Protein AF-A0A7S1DB50-F1 (afdb_monomer)

Structure (mmCIF, N/CA/C/O backbone):
data_AF-A0A7S1DB50-F1
#
_entry.id   AF-A0A7S1DB50-F1
#
loop_
_atom_site.group_PDB
_atom_site.id
_atom_site.type_symbol
_atom_site.label_atom_id
_atom_site.label_alt_id
_atom_site.label_comp_id
_atom_site.label_asym_id
_atom_site.label_entity_id
_atom_site.label_seq_id
_atom_site.pdbx_PDB_ins_code
_atom_site.Cartn_x
_atom_site.Cartn_y
_atom_site.Cartn_z
_atom_site.occupancy
_atom_site.B_iso_or_equiv
_atom_site.auth_seq_id
_atom_site.auth_comp_id
_atom_site.auth_asym_id
_atom_site.auth_atom_id
_atom_site.pdbx_PDB_model_num
ATOM 1 N N . ILE A 1 1 ? 4.019 -4.786 -20.240 1.00 44.91 1 ILE A N 1
ATOM 2 C CA . ILE A 1 1 ? 3.817 -4.686 -18.779 1.00 44.91 1 ILE A CA 1
ATOM 3 C C . ILE A 1 1 ? 4.693 -3.564 -18.181 1.00 44.91 1 ILE A C 1
ATOM 5 O O . ILE A 1 1 ? 4.891 -3.525 -16.980 1.00 44.91 1 ILE A O 1
ATOM 9 N N . ASP A 1 2 ? 5.169 -2.598 -18.991 1.00 49.56 2 ASP A N 1
ATOM 10 C CA . ASP A 1 2 ? 6.605 -2.241 -18.949 1.00 49.56 2 ASP A CA 1
ATOM 11 C C . ASP A 1 2 ? 6.912 -0.740 -18.843 1.00 49.56 2 ASP A C 1
ATOM 13 O O . ASP A 1 2 ? 8.050 -0.332 -19.065 1.00 49.56 2 ASP A O 1
ATOM 17 N N . ARG A 1 3 ? 5.916 0.110 -18.581 1.00 56.06 3 ARG A N 1
ATOM 18 C CA . ARG A 1 3 ? 6.142 1.556 -18.508 1.00 56.06 3 ARG A CA 1
ATOM 19 C C . ARG A 1 3 ? 5.308 2.157 -17.397 1.00 56.06 3 ARG A C 1
ATOM 21 O O . ARG A 1 3 ? 4.130 2.435 -17.611 1.00 56.06 3 ARG A O 1
ATOM 28 N N . TRP A 1 4 ? 5.946 2.321 -16.243 1.00 64.06 4 TRP A N 1
ATOM 29 C CA . TRP A 1 4 ? 5.389 3.143 -15.186 1.00 64.06 4 TRP A CA 1
ATOM 30 C C . TRP A 1 4 ? 5.617 4.609 -15.554 1.00 64.06 4 TRP A C 1
ATOM 32 O O . TRP A 1 4 ? 6.754 5.020 -15.796 1.00 64.06 4 TRP A O 1
ATOM 42 N N . ASP A 1 5 ? 4.543 5.376 -15.687 1.00 66.88 5 ASP A N 1
ATOM 43 C CA . ASP A 1 5 ? 4.612 6.824 -15.822 1.00 66.88 5 ASP A CA 1
ATOM 44 C C . ASP A 1 5 ? 4.726 7.434 -14.426 1.00 66.88 5 ASP A C 1
ATOM 46 O O . ASP A 1 5 ? 3.779 7.404 -13.643 1.00 66.88 5 ASP A O 1
ATOM 50 N N . ASN A 1 6 ? 5.884 8.006 -14.107 1.00 66.94 6 ASN A N 1
ATOM 51 C CA . ASN A 1 6 ? 6.144 8.600 -12.798 1.00 66.94 6 ASN A CA 1
ATOM 52 C C . ASN A 1 6 ? 5.279 9.839 -12.492 1.00 66.94 6 ASN A C 1
ATOM 54 O O . ASN A 1 6 ? 5.356 10.358 -11.381 1.00 66.94 6 ASN A O 1
ATOM 58 N N . SER A 1 7 ? 4.460 10.310 -13.438 1.00 68.06 7 SER A N 1
ATOM 59 C CA . SER A 1 7 ? 3.496 11.393 -13.231 1.00 68.06 7 SER A CA 1
ATOM 60 C C . SER A 1 7 ? 2.067 10.919 -12.938 1.00 68.06 7 SER A C 1
ATOM 62 O O . SER A 1 7 ? 1.285 11.683 -12.367 1.00 68.06 7 SER A O 1
ATOM 64 N N . GLU A 1 8 ? 1.734 9.663 -13.247 1.00 74.06 8 GLU A N 1
ATOM 65 C CA . GLU A 1 8 ? 0.367 9.132 -13.133 1.00 74.06 8 GLU A CA 1
ATOM 66 C C . GLU A 1 8 ? 0.306 7.838 -12.310 1.00 74.06 8 GLU A C 1
ATOM 68 O O . GLU A 1 8 ? -0.630 7.633 -11.533 1.00 74.06 8 GLU A O 1
ATOM 73 N N . ASP A 1 9 ? 1.322 6.984 -12.402 1.00 80.06 9 ASP A N 1
ATOM 74 C CA . ASP A 1 9 ? 1.267 5.645 -11.842 1.00 80.06 9 ASP A CA 1
ATOM 75 C C . ASP A 1 9 ? 1.633 5.635 -10.360 1.00 80.06 9 ASP A C 1
ATOM 77 O O . ASP A 1 9 ? 2.728 6.005 -9.921 1.00 80.06 9 ASP A O 1
ATOM 81 N N . CYS A 1 10 ? 0.679 5.184 -9.556 1.00 85.19 10 CYS A N 1
ATOM 82 C CA . CYS A 1 10 ? 0.802 5.205 -8.112 1.00 85.19 10 CYS A CA 1
ATOM 83 C C . CYS A 1 10 ? -0.006 4.089 -7.461 1.00 85.19 10 CYS A C 1
ATOM 85 O O . CYS A 1 10 ? -0.892 3.460 -8.046 1.00 85.19 10 CYS A O 1
ATOM 87 N N . ILE A 1 11 ? 0.317 3.841 -6.198 1.00 88.06 11 ILE A N 1
ATOM 88 C CA . ILE A 1 11 ? -0.418 2.904 -5.366 1.00 88.06 11 ILE A CA 1
ATOM 89 C C . ILE A 1 11 ? -1.167 3.679 -4.294 1.00 88.06 11 ILE A C 1
ATOM 91 O O . ILE A 1 11 ? -0.635 4.586 -3.645 1.00 88.06 11 ILE A O 1
ATOM 95 N N . TYR A 1 12 ? -2.408 3.254 -4.091 1.00 92.12 12 TYR A N 1
ATOM 96 C CA . TYR A 1 12 ? -3.245 3.688 -2.999 1.00 92.12 12 TYR A CA 1
ATOM 97 C C . TYR A 1 12 ? -3.521 2.530 -2.048 1.00 92.12 12 TYR A C 1
ATOM 99 O O . TYR A 1 12 ? -3.832 1.408 -2.459 1.00 92.12 12 TYR A O 1
ATOM 107 N N . ILE A 1 13 ? -3.464 2.831 -0.755 1.00 93.69 13 ILE A N 1
ATOM 108 C CA . ILE A 1 13 ? -3.987 1.963 0.293 1.00 93.69 13 ILE A CA 1
ATOM 109 C C . ILE A 1 13 ? -5.189 2.657 0.905 1.00 93.69 13 ILE A C 1
ATOM 111 O O . ILE A 1 13 ? -5.116 3.804 1.347 1.00 93.69 13 ILE A O 1
ATOM 115 N N . TRP A 1 14 ? -6.299 1.939 0.931 1.00 95.38 14 TRP A N 1
ATOM 116 C CA . TRP A 1 14 ? -7.493 2.335 1.646 1.00 95.38 14 TRP A CA 1
ATOM 117 C C . TRP A 1 14 ? -7.524 1.615 2.982 1.00 95.38 14 TRP A C 1
ATOM 119 O O . TRP A 1 14 ? -7.463 0.386 3.022 1.00 95.38 14 TRP A O 1
ATOM 129 N N . ILE A 1 15 ? -7.635 2.388 4.055 1.00 94.56 15 ILE A N 1
ATOM 130 C CA . ILE A 1 15 ? -7.862 1.892 5.407 1.00 94.56 15 ILE A CA 1
ATOM 131 C C . ILE A 1 15 ? -9.216 2.425 5.854 1.00 94.56 15 ILE A C 1
ATOM 133 O O . ILE A 1 15 ? -9.370 3.625 6.095 1.00 94.56 15 ILE A O 1
ATOM 137 N N . ASN A 1 16 ? -10.210 1.542 5.927 1.00 93.25 16 ASN A N 1
ATOM 138 C CA . ASN A 1 16 ? -11.615 1.926 6.025 1.00 93.25 16 ASN A CA 1
ATOM 139 C C . ASN A 1 16 ? -11.947 2.958 4.927 1.00 93.25 16 ASN A C 1
ATOM 141 O O . ASN A 1 16 ? -11.769 2.670 3.744 1.00 93.25 16 ASN A O 1
ATOM 145 N N . ASN A 1 17 ? -12.358 4.170 5.300 1.00 91.12 17 ASN A N 1
ATOM 146 C CA . ASN A 1 17 ? -12.702 5.234 4.350 1.00 91.12 17 ASN A CA 1
ATOM 147 C C . ASN A 1 17 ? -11.540 6.204 4.060 1.00 91.12 17 ASN A C 1
ATOM 149 O O . ASN A 1 17 ? -11.734 7.203 3.370 1.00 91.12 17 ASN A O 1
ATOM 153 N N . VAL A 1 18 ? -10.338 5.935 4.581 1.00 94.75 18 VAL A N 1
ATOM 154 C CA . VAL A 1 18 ? -9.162 6.794 4.395 1.00 94.75 18 VAL A CA 1
ATOM 155 C C . VAL A 1 18 ? -8.334 6.286 3.220 1.00 94.75 18 VAL A C 1
ATOM 157 O O . VAL A 1 18 ? -7.774 5.193 3.285 1.00 94.75 18 VAL A O 1
ATOM 160 N N . ARG A 1 19 ? -8.222 7.094 2.161 1.00 95.00 19 ARG A N 1
ATOM 161 C CA . ARG A 1 19 ? -7.374 6.820 0.992 1.00 95.00 19 ARG A CA 1
ATOM 162 C C . ARG A 1 19 ? -5.993 7.443 1.178 1.00 95.00 19 ARG A C 1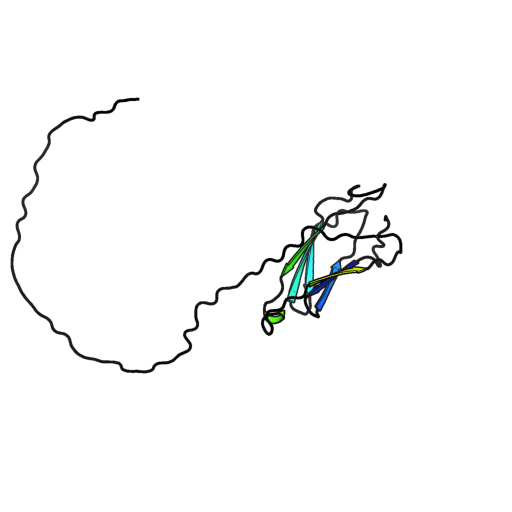
ATOM 164 O O . ARG A 1 19 ? -5.885 8.644 1.411 1.00 95.00 19 ARG A O 1
ATOM 171 N N . ILE A 1 20 ? -4.943 6.644 1.028 1.00 94.88 20 ILE A N 1
ATOM 172 C CA . ILE A 1 20 ? -3.552 7.070 1.204 1.00 94.88 20 ILE A CA 1
ATOM 173 C C . ILE A 1 20 ? -2.785 6.778 -0.079 1.00 94.88 20 ILE A C 1
ATOM 175 O O . ILE A 1 20 ? -2.729 5.625 -0.495 1.00 94.88 20 ILE A O 1
ATOM 179 N N . GLN A 1 21 ? -2.183 7.800 -0.688 1.00 92.12 21 GLN A N 1
ATOM 180 C CA . GLN A 1 21 ? -1.182 7.614 -1.740 1.00 92.12 21 GLN A CA 1
ATOM 181 C C . GLN A 1 21 ? 0.171 7.339 -1.084 1.00 92.12 21 GLN A C 1
ATOM 183 O O . GLN A 1 21 ? 0.608 8.132 -0.252 1.00 92.12 21 GLN A O 1
ATOM 188 N N . ILE A 1 22 ? 0.829 6.241 -1.449 1.00 89.94 22 ILE A N 1
ATOM 189 C CA . ILE A 1 22 ? 2.093 5.809 -0.818 1.00 89.94 22 ILE A CA 1
ATOM 190 C C . ILE A 1 22 ? 3.323 6.051 -1.708 1.00 89.94 22 ILE A C 1
ATOM 192 O O . ILE A 1 22 ? 4.327 5.349 -1.610 1.00 89.94 22 ILE A O 1
ATOM 196 N N . GLY A 1 23 ? 3.224 7.047 -2.591 1.00 82.94 23 GLY A N 1
ATOM 197 C CA . GLY A 1 23 ? 4.252 7.409 -3.566 1.00 82.94 23 GLY A CA 1
ATOM 198 C C . GLY A 1 23 ? 3.893 7.050 -5.010 1.00 82.94 23 GLY A C 1
ATOM 199 O O . GLY A 1 23 ? 2.879 6.403 -5.285 1.00 82.94 23 GLY A O 1
ATOM 200 N N . MET A 1 24 ? 4.729 7.538 -5.922 1.00 81.88 24 MET A N 1
ATOM 201 C CA . MET A 1 24 ? 4.777 7.157 -7.340 1.00 81.88 24 MET A CA 1
ATOM 202 C C . MET A 1 24 ? 5.827 6.054 -7.523 1.00 81.88 24 MET A C 1
ATOM 204 O O . MET A 1 24 ? 6.561 5.778 -6.576 1.00 81.88 24 MET A O 1
ATOM 208 N N . PHE A 1 25 ? 5.876 5.402 -8.682 1.00 76.88 25 PHE A N 1
ATOM 209 C CA . PHE A 1 25 ? 6.909 4.405 -8.997 1.00 76.88 25 PHE A CA 1
ATOM 210 C C . PHE A 1 25 ? 7.830 4.925 -10.097 1.00 76.88 25 PHE A C 1
ATOM 212 O O . PHE A 1 25 ? 7.354 5.449 -11.104 1.00 76.88 25 PHE A O 1
ATOM 219 N N . ASP A 1 26 ? 9.137 4.742 -9.920 1.00 73.62 26 ASP A N 1
ATOM 220 C CA . ASP A 1 26 ? 10.144 5.009 -10.948 1.00 73.62 26 ASP A CA 1
ATOM 221 C C . ASP A 1 26 ? 10.891 3.719 -11.307 1.00 73.62 26 ASP A C 1
ATOM 223 O O . ASP A 1 26 ? 11.522 3.084 -10.468 1.00 73.62 26 ASP A O 1
ATOM 227 N N . THR A 1 27 ? 10.840 3.331 -12.580 1.00 70.06 27 THR A N 1
ATOM 228 C CA . THR A 1 27 ? 11.481 2.105 -13.083 1.00 70.06 27 THR A CA 1
ATOM 229 C C . THR A 1 27 ? 12.993 2.213 -13.240 1.00 70.06 27 THR A C 1
ATOM 231 O O . THR A 1 27 ? 13.635 1.222 -13.584 1.00 70.06 27 THR A O 1
ATOM 234 N N . ASN A 1 28 ? 13.573 3.403 -13.078 1.00 73.25 28 ASN A N 1
ATOM 235 C CA . ASN A 1 28 ? 14.972 3.664 -13.423 1.00 73.25 28 ASN A CA 1
ATOM 236 C C . ASN A 1 28 ? 15.881 3.809 -12.204 1.00 73.25 28 ASN A C 1
ATOM 238 O O . ASN A 1 28 ? 17.101 3.883 -12.364 1.00 73.25 28 ASN A O 1
ATOM 242 N N . VAL A 1 29 ? 15.313 3.865 -10.999 1.00 77.12 29 VAL A N 1
ATOM 243 C CA . VAL A 1 29 ? 16.066 4.096 -9.767 1.00 77.12 29 VAL A CA 1
ATOM 244 C C . VAL A 1 29 ? 15.605 3.177 -8.649 1.00 77.12 29 VAL A C 1
ATOM 246 O O . VAL A 1 29 ? 14.463 2.733 -8.593 1.00 77.12 29 VAL A O 1
ATOM 249 N N . ASP A 1 30 ? 16.521 2.895 -7.729 1.00 82.00 30 ASP A N 1
ATOM 250 C CA . ASP A 1 30 ? 16.136 2.366 -6.431 1.00 82.00 30 ASP A CA 1
ATOM 251 C C . ASP A 1 30 ? 15.542 3.506 -5.597 1.00 82.00 30 ASP A C 1
ATOM 253 O O . ASP A 1 30 ? 16.250 4.437 -5.212 1.00 82.00 30 ASP A O 1
ATOM 257 N N . GLU A 1 31 ? 14.233 3.452 -5.354 1.00 82.19 31 GLU A N 1
ATOM 258 C CA . GLU A 1 31 ? 13.508 4.483 -4.605 1.00 82.19 31 GLU A CA 1
ATOM 259 C C . GLU A 1 31 ? 13.872 4.503 -3.111 1.00 82.19 31 GLU A C 1
ATOM 261 O O . GLU A 1 31 ? 13.536 5.456 -2.406 1.00 82.19 31 GLU A O 1
ATOM 266 N N . GLY A 1 32 ? 14.542 3.457 -2.611 1.00 88.25 32 GLY A N 1
ATOM 267 C CA . GLY A 1 32 ? 14.876 3.315 -1.199 1.00 88.25 32 GLY A CA 1
ATOM 268 C C . GLY A 1 32 ? 13.633 3.263 -0.306 1.00 88.25 32 GLY A C 1
ATOM 269 O O . GLY A 1 32 ? 12.651 2.583 -0.621 1.00 88.25 32 GLY A O 1
ATOM 270 N N . THR A 1 33 ? 13.685 3.968 0.827 1.00 92.88 33 THR A N 1
ATOM 271 C CA . THR A 1 33 ? 12.578 4.046 1.788 1.00 92.88 33 THR A CA 1
ATOM 272 C C . THR A 1 33 ? 11.881 5.396 1.700 1.00 92.88 33 THR A C 1
ATOM 274 O O . THR A 1 33 ? 12.500 6.437 1.911 1.00 92.88 33 THR A O 1
ATOM 277 N N . LEU A 1 34 ? 10.572 5.364 1.461 1.00 91.56 34 LEU A N 1
ATOM 278 C CA . LEU A 1 34 ? 9.675 6.504 1.602 1.00 91.56 34 LEU A CA 1
ATOM 279 C C . LEU A 1 34 ? 8.742 6.293 2.788 1.00 91.56 34 LEU A C 1
ATOM 281 O O . LEU A 1 34 ? 8.300 5.177 3.053 1.00 91.56 34 LEU A O 1
ATOM 285 N N . GLU A 1 35 ? 8.379 7.375 3.459 1.00 95.38 35 GLU A N 1
ATOM 286 C CA . GLU A 1 35 ? 7.449 7.341 4.580 1.00 95.38 35 GLU A CA 1
ATOM 287 C C . GLU A 1 35 ? 6.506 8.540 4.559 1.00 95.38 35 GLU A C 1
ATOM 289 O O . GLU A 1 35 ? 6.777 9.576 3.949 1.00 95.38 35 GLU A O 1
ATOM 294 N N . GLY A 1 36 ? 5.376 8.398 5.244 1.00 94.69 36 GLY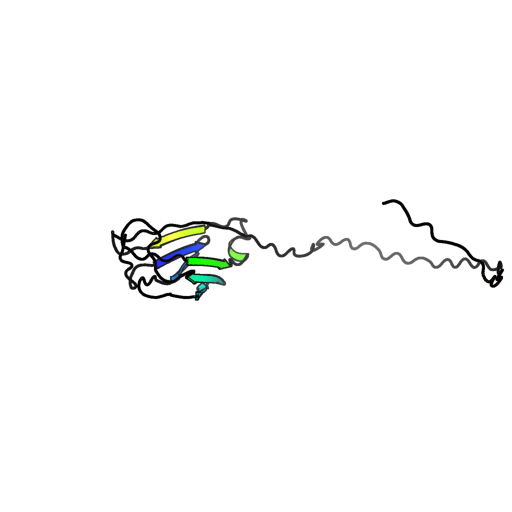 A N 1
ATOM 295 C CA . GLY A 1 36 ? 4.413 9.476 5.373 1.00 94.69 36 GLY A CA 1
ATOM 296 C C . GLY A 1 36 ? 3.366 9.216 6.442 1.00 94.69 36 GLY A C 1
ATOM 297 O O . GLY A 1 36 ? 3.266 8.138 7.030 1.00 94.69 36 GLY A O 1
ATOM 298 N N . THR A 1 37 ? 2.572 10.248 6.713 1.00 96.19 37 THR A N 1
ATOM 299 C CA . THR A 1 37 ? 1.461 10.194 7.665 1.00 96.19 37 THR A CA 1
ATOM 300 C C . THR A 1 37 ? 0.233 10.845 7.041 1.00 96.19 37 THR A C 1
ATOM 302 O O . THR A 1 37 ? 0.321 11.956 6.523 1.00 96.19 37 THR A O 1
ATOM 305 N N . SER A 1 38 ? -0.910 10.157 7.059 1.00 95.75 38 SER A N 1
ATOM 306 C CA . SER A 1 38 ? -2.178 10.734 6.600 1.00 95.75 38 SER A CA 1
ATOM 307 C C . SER A 1 38 ? -2.706 11.775 7.593 1.00 95.75 38 SER A C 1
ATOM 309 O O . SER A 1 38 ? -2.316 11.785 8.761 1.00 95.75 38 SER A O 1
ATOM 311 N N . MET A 1 39 ? -3.663 12.609 7.172 1.00 92.62 39 MET A N 1
ATOM 312 C CA . MET A 1 39 ? -4.377 13.518 8.090 1.00 92.62 39 MET A CA 1
ATOM 313 C C . MET A 1 39 ? -5.068 12.766 9.238 1.00 92.62 39 MET A C 1
ATOM 315 O O . MET A 1 39 ? -5.253 13.307 10.324 1.00 92.62 39 MET A O 1
ATOM 319 N N . ASP A 1 40 ? -5.379 11.487 9.022 1.00 94.56 40 ASP A N 1
ATOM 320 C CA . ASP A 1 40 ? -5.945 10.598 10.025 1.00 94.56 40 ASP A CA 1
ATOM 321 C C . ASP A 1 40 ? -4.903 9.904 10.920 1.00 94.56 40 ASP A C 1
ATOM 323 O O . ASP A 1 40 ? -5.241 9.041 11.735 1.00 94.56 40 ASP A O 1
ATOM 327 N N . GLY A 1 41 ? -3.632 10.282 10.828 1.00 95.06 41 GLY A N 1
ATOM 328 C CA . GLY A 1 41 ? -2.571 9.722 11.661 1.00 95.06 41 GLY A CA 1
ATOM 329 C C . GLY A 1 41 ? -2.193 8.286 11.298 1.00 95.06 41 GLY A C 1
ATOM 330 O O . GLY A 1 41 ? -1.520 7.622 12.085 1.00 95.06 41 GLY A O 1
ATOM 331 N N . ILE A 1 42 ? -2.608 7.790 10.126 1.00 96.06 42 ILE A N 1
ATOM 332 C CA . ILE A 1 42 ? -2.108 6.518 9.601 1.00 96.06 42 ILE A CA 1
ATOM 333 C C . ILE A 1 42 ? -0.689 6.758 9.111 1.00 96.06 42 ILE A C 1
ATOM 335 O O . ILE A 1 42 ? -0.481 7.536 8.180 1.00 96.06 42 ILE A O 1
ATOM 339 N N . ARG A 1 43 ? 0.273 6.081 9.735 1.00 96.69 43 ARG A N 1
ATOM 340 C CA . ARG A 1 43 ? 1.675 6.122 9.311 1.00 96.69 43 ARG A CA 1
ATOM 341 C C . ARG A 1 43 ? 1.930 5.007 8.316 1.00 96.69 43 ARG A C 1
ATOM 343 O O . ARG A 1 43 ? 1.432 3.896 8.505 1.00 96.69 43 ARG A O 1
ATOM 350 N N . TRP A 1 44 ? 2.708 5.289 7.288 1.00 95.94 44 TRP A N 1
ATOM 351 C CA . TRP A 1 44 ? 3.085 4.304 6.290 1.00 95.94 44 TRP A CA 1
ATOM 352 C C . TRP A 1 44 ? 4.559 4.435 5.928 1.00 95.94 44 TRP A C 1
ATOM 354 O O . TRP A 1 44 ? 5.138 5.515 6.009 1.00 95.94 44 TRP A O 1
ATOM 364 N N . GLU A 1 45 ? 5.132 3.311 5.524 1.00 95.81 45 GLU A N 1
ATOM 365 C CA . GLU A 1 45 ? 6.497 3.177 5.031 1.00 95.81 45 GLU A CA 1
ATOM 366 C C . GLU A 1 45 ? 6.458 2.275 3.793 1.00 95.81 45 GLU A C 1
ATOM 368 O O . GLU A 1 45 ? 5.794 1.232 3.801 1.00 95.81 45 GLU A O 1
ATOM 373 N N . ARG A 1 46 ? 7.152 2.680 2.732 1.00 93.00 46 ARG A N 1
ATOM 374 C CA . ARG A 1 46 ? 7.361 1.924 1.499 1.00 93.00 46 ARG A CA 1
ATOM 375 C C . ARG A 1 46 ? 8.860 1.776 1.285 1.00 93.00 46 ARG A C 1
ATOM 377 O O . ARG A 1 46 ? 9.550 2.764 1.084 1.00 93.00 46 ARG A O 1
ATOM 384 N N . GLU A 1 47 ? 9.333 0.542 1.295 1.00 93.06 47 GLU A N 1
ATOM 385 C CA . GLU A 1 47 ? 10.738 0.171 1.135 1.00 93.06 47 GLU A CA 1
ATOM 386 C C . GLU A 1 47 ? 10.893 -0.598 -0.181 1.00 93.06 47 GLU A C 1
ATOM 388 O O . GLU A 1 47 ? 10.294 -1.664 -0.349 1.00 93.06 47 GLU A O 1
ATOM 393 N N . SER A 1 48 ? 11.677 -0.069 -1.119 1.00 91.00 48 SER A N 1
ATOM 394 C CA . SER A 1 48 ? 12.207 -0.849 -2.238 1.00 91.00 48 SER A CA 1
ATOM 395 C C . SER A 1 48 ? 13.166 -1.913 -1.695 1.00 91.00 48 SER A C 1
ATOM 397 O O . SER A 1 48 ? 14.099 -1.607 -0.958 1.00 91.00 48 SER A O 1
ATOM 399 N N . LEU A 1 49 ? 12.916 -3.186 -2.014 1.00 90.81 49 LEU A N 1
ATOM 400 C CA . LEU A 1 49 ? 13.724 -4.300 -1.502 1.00 90.81 49 LEU A CA 1
ATOM 401 C C . LEU A 1 49 ? 14.962 -4.589 -2.357 1.00 90.81 49 LEU A C 1
ATOM 403 O O . LEU A 1 49 ? 15.856 -5.308 -1.911 1.00 90.81 49 LEU A O 1
ATOM 407 N N . ALA A 1 50 ? 14.972 -4.101 -3.595 1.00 86.06 50 ALA A N 1
ATOM 408 C CA . ALA A 1 50 ? 16.059 -4.262 -4.544 1.00 86.06 50 ALA A CA 1
ATOM 409 C C . ALA A 1 50 ? 15.922 -3.227 -5.674 1.00 86.06 50 ALA A C 1
ATOM 411 O O . ALA A 1 50 ? 14.805 -2.790 -5.967 1.00 86.06 50 ALA A O 1
ATOM 412 N N . PRO A 1 51 ? 17.021 -2.896 -6.370 1.00 85.19 51 PRO A N 1
ATOM 413 C CA . PRO A 1 51 ? 16.950 -2.156 -7.623 1.00 85.19 51 PRO A CA 1
ATOM 414 C C . PRO A 1 51 ? 16.059 -2.860 -8.667 1.00 85.19 51 PRO A C 1
ATOM 416 O O . PRO A 1 51 ? 15.885 -4.083 -8.589 1.00 85.19 51 PRO A O 1
ATOM 419 N N . PRO A 1 52 ? 15.540 -2.126 -9.669 1.0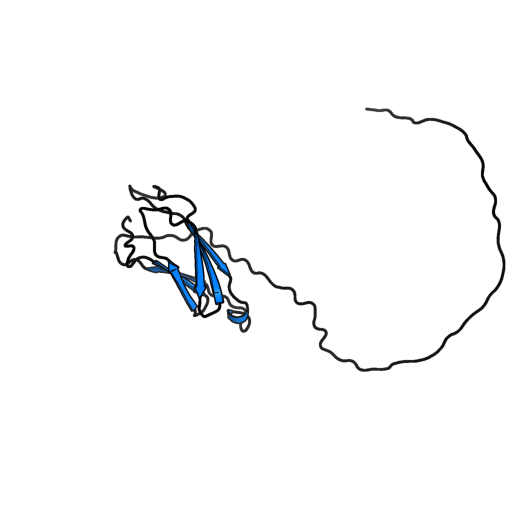0 86.25 52 PRO A N 1
ATOM 420 C CA . PRO A 1 52 ? 14.737 -2.703 -10.745 1.00 86.25 52 PRO A CA 1
ATOM 421 C C . PRO A 1 52 ? 15.446 -3.878 -11.445 1.00 86.25 52 PRO A C 1
ATOM 423 O O . PRO A 1 52 ? 16.608 -3.774 -11.846 1.00 86.25 52 PRO A O 1
ATOM 426 N N . ALA A 1 53 ? 14.751 -5.006 -11.599 1.00 84.69 53 ALA A N 1
ATOM 427 C CA . ALA A 1 53 ? 15.283 -6.245 -12.174 1.00 84.69 53 ALA A CA 1
ATOM 428 C C . ALA A 1 53 ? 14.208 -6.987 -12.984 1.00 84.69 53 ALA A C 1
ATOM 430 O O . ALA A 1 53 ? 13.023 -6.715 -12.852 1.00 84.69 53 ALA A O 1
ATOM 431 N N . GLN A 1 54 ? 14.586 -7.957 -13.817 1.00 84.69 54 GLN A N 1
ATOM 432 C CA . GLN A 1 54 ? 13.601 -8.818 -14.488 1.00 84.69 54 GLN A CA 1
ATOM 433 C C . GLN A 1 54 ? 13.058 -9.851 -13.489 1.00 84.69 54 GLN A C 1
ATOM 435 O O . GLN A 1 54 ? 13.665 -10.902 -13.290 1.00 84.69 54 GLN A O 1
ATOM 440 N N . ILE A 1 55 ? 11.945 -9.531 -12.819 1.00 77.75 55 ILE A N 1
ATOM 441 C CA . ILE A 1 55 ? 11.331 -10.383 -11.779 1.00 77.75 55 ILE A CA 1
ATOM 442 C C . ILE A 1 55 ? 10.095 -11.144 -12.307 1.00 77.75 55 ILE A C 1
ATOM 444 O O . ILE A 1 55 ? 9.554 -12.007 -11.614 1.00 77.75 55 ILE A O 1
ATOM 448 N N . GLY A 1 56 ? 9.654 -10.851 -13.536 1.00 71.62 56 GLY A N 1
ATOM 449 C CA . GLY A 1 56 ? 8.458 -11.417 -14.163 1.00 71.62 56 GLY A CA 1
ATOM 450 C C . GLY A 1 56 ? 8.645 -11.854 -15.622 1.00 71.62 56 GLY A C 1
ATOM 451 O O . GLY A 1 56 ? 9.735 -12.210 -16.065 1.00 71.62 56 GLY A O 1
ATOM 452 N N . PHE A 1 57 ? 7.539 -11.881 -16.374 1.00 58.34 57 PHE A N 1
ATOM 453 C CA . PHE A 1 57 ? 7.522 -12.328 -17.769 1.00 58.34 57 PHE A CA 1
ATOM 454 C C . PHE A 1 57 ? 7.888 -11.193 -18.731 1.00 58.34 57 PHE A C 1
ATOM 456 O O . PHE A 1 57 ? 7.126 -10.240 -18.881 1.00 58.34 57 PHE A O 1
ATOM 463 N N . GLY A 1 58 ? 8.991 -11.355 -19.462 1.00 69.81 58 GLY A N 1
ATOM 464 C CA . GLY A 1 58 ? 9.405 -10.445 -20.531 1.00 69.81 58 GLY A CA 1
ATOM 465 C C . GLY A 1 58 ? 10.732 -9.755 -20.232 1.00 69.81 58 GLY A C 1
ATOM 466 O O . GLY A 1 58 ? 11.523 -10.233 -19.428 1.00 69.81 58 GLY A O 1
ATOM 467 N N . SER A 1 59 ? 10.994 -8.647 -20.922 1.00 75.06 59 SER A N 1
ATOM 468 C CA . SER A 1 59 ? 12.250 -7.894 -20.808 1.00 75.06 59 SER A CA 1
ATOM 469 C C . SER A 1 59 ? 12.189 -6.720 -19.825 1.00 75.06 59 SER A C 1
ATOM 471 O O . SER A 1 59 ? 13.171 -5.987 -19.711 1.00 75.06 59 SER A O 1
ATOM 473 N N . ALA A 1 60 ? 11.050 -6.501 -19.166 1.00 75.88 60 ALA A N 1
ATOM 474 C CA . ALA A 1 60 ? 10.836 -5.350 -18.299 1.00 75.88 60 ALA A CA 1
ATOM 475 C C . ALA A 1 60 ? 11.523 -5.478 -16.946 1.00 75.88 60 ALA A C 1
ATOM 477 O O . ALA A 1 60 ? 11.695 -6.574 -16.416 1.00 75.88 60 ALA A O 1
ATOM 478 N N . LEU A 1 61 ? 11.913 -4.323 -16.412 1.00 79.56 61 LEU A N 1
ATOM 479 C CA . LEU A 1 61 ? 12.451 -4.209 -15.070 1.00 79.56 61 LEU A CA 1
ATOM 480 C C . LEU A 1 61 ? 11.297 -3.898 -14.119 1.00 79.56 61 LEU A C 1
ATOM 482 O O . LEU A 1 61 ? 10.709 -2.820 -14.176 1.00 79.56 61 LEU A O 1
ATOM 486 N N . ASP A 1 62 ? 10.987 -4.863 -13.267 1.00 80.81 62 ASP A N 1
ATOM 487 C CA . ASP A 1 62 ? 10.037 -4.738 -12.175 1.00 80.81 62 ASP A CA 1
ATOM 488 C C . ASP A 1 62 ? 10.789 -4.441 -10.874 1.00 80.81 62 ASP A C 1
ATOM 490 O O . ASP A 1 62 ? 11.982 -4.730 -10.734 1.00 80.81 62 ASP A O 1
ATOM 494 N N . GLN A 1 63 ? 10.076 -3.912 -9.885 1.00 84.12 63 GLN A N 1
ATOM 495 C CA . GLN A 1 63 ? 10.618 -3.671 -8.554 1.00 84.12 63 GLN A CA 1
ATOM 496 C C . GLN A 1 63 ? 9.677 -4.224 -7.485 1.00 84.12 63 GLN A C 1
ATOM 498 O O . GLN A 1 63 ? 8.452 -4.139 -7.593 1.00 84.12 63 GLN A O 1
ATOM 503 N N . LYS A 1 64 ? 10.254 -4.832 -6.441 1.00 88.75 64 LYS A N 1
ATOM 504 C CA . LYS A 1 64 ? 9.493 -5.354 -5.302 1.00 88.75 64 LYS A CA 1
ATOM 505 C C . LYS A 1 64 ? 9.577 -4.378 -4.142 1.00 88.75 64 LYS A C 1
ATOM 507 O O . LYS A 1 64 ? 10.667 -4.060 -3.674 1.00 88.75 64 LYS A O 1
ATOM 512 N N . HIS A 1 65 ? 8.415 -4.002 -3.624 1.00 89.75 65 HIS A N 1
ATOM 513 C CA . HIS A 1 65 ? 8.313 -3.128 -2.464 1.00 89.75 65 HIS A CA 1
ATOM 514 C C . HIS A 1 65 ? 7.722 -3.872 -1.273 1.00 89.75 65 HIS A C 1
ATOM 516 O O . HIS A 1 65 ? 6.839 -4.723 -1.413 1.00 89.75 65 HIS A O 1
ATOM 522 N N . ARG A 1 66 ? 8.190 -3.519 -0.078 1.00 93.25 66 ARG A N 1
ATOM 523 C CA . ARG A 1 66 ? 7.526 -3.836 1.181 1.00 93.25 66 ARG A CA 1
ATOM 524 C C . ARG A 1 66 ? 6.805 -2.593 1.666 1.00 93.25 66 ARG A C 1
ATOM 526 O O . ARG A 1 66 ? 7.409 -1.534 1.787 1.00 93.25 66 ARG A O 1
ATOM 533 N N . ILE A 1 67 ? 5.526 -2.747 1.986 1.00 93.94 67 ILE A N 1
ATOM 534 C CA . ILE A 1 67 ? 4.719 -1.661 2.531 1.00 93.94 67 ILE A CA 1
ATOM 535 C C . ILE A 1 67 ? 4.307 -2.021 3.953 1.00 93.94 67 ILE A C 1
ATOM 537 O O . ILE A 1 67 ? 3.782 -3.108 4.205 1.00 93.94 67 ILE A O 1
ATOM 541 N N . ARG A 1 68 ? 4.561 -1.110 4.890 1.00 95.25 68 ARG A N 1
ATOM 542 C CA . ARG A 1 68 ? 4.136 -1.208 6.287 1.00 95.25 68 ARG A CA 1
ATOM 543 C C . ARG A 1 68 ? 3.158 -0.079 6.571 1.00 95.25 68 ARG A C 1
ATOM 545 O O . ARG A 1 68 ? 3.427 1.068 6.236 1.00 95.25 68 ARG A O 1
ATOM 552 N N . VAL A 1 69 ? 2.035 -0.400 7.209 1.00 95.19 69 VAL A N 1
ATOM 553 C CA . VAL A 1 69 ? 1.017 0.584 7.597 1.00 95.19 69 VAL A CA 1
ATOM 554 C C . VAL A 1 69 ? 0.706 0.419 9.080 1.00 95.19 69 VAL A C 1
ATOM 556 O O . VAL A 1 69 ? 0.436 -0.687 9.548 1.00 95.19 69 VAL A O 1
ATOM 559 N N . ASN A 1 70 ? 0.746 1.520 9.826 1.00 95.44 70 ASN A N 1
ATOM 560 C CA . ASN A 1 70 ? 0.382 1.586 11.235 1.00 95.44 70 ASN A CA 1
ATOM 561 C C . ASN A 1 70 ? -0.931 2.362 11.371 1.00 95.44 70 ASN A C 1
ATOM 563 O O . ASN A 1 70 ? -0.980 3.570 11.127 1.00 95.44 70 ASN A O 1
ATOM 567 N N . VAL A 1 71 ? -1.994 1.648 11.741 1.00 94.44 71 VAL A N 1
ATOM 568 C CA . VAL A 1 71 ? -3.354 2.189 11.810 1.00 94.44 71 VAL A CA 1
ATOM 569 C C . VAL A 1 71 ? -3.707 2.539 13.261 1.00 94.44 71 VAL A C 1
ATOM 571 O O . VAL A 1 71 ? -3.702 1.645 14.114 1.00 94.44 71 VAL A O 1
ATOM 574 N N . PRO A 1 72 ? -4.049 3.805 13.568 1.00 92.75 72 PRO A N 1
ATOM 575 C CA . PRO A 1 72 ? -4.521 4.196 14.890 1.00 92.75 72 PRO A CA 1
ATOM 576 C C . PRO A 1 72 ? -5.794 3.451 15.304 1.00 92.75 72 PRO A C 1
ATOM 578 O O . PRO A 1 72 ? -6.750 3.380 14.535 1.00 92.75 72 PRO A O 1
ATOM 581 N N . ASN A 1 73 ? -5.847 2.991 16.559 1.00 90.56 73 ASN A N 1
ATOM 582 C CA . ASN A 1 73 ? -6.988 2.245 17.112 1.00 90.56 73 ASN A CA 1
ATOM 583 C C . ASN A 1 73 ? -8.331 2.974 16.925 1.00 90.56 73 ASN A C 1
ATOM 585 O O . ASN A 1 73 ? -9.338 2.372 16.571 1.00 90.56 73 ASN A O 1
ATOM 589 N N . ARG A 1 74 ? -8.335 4.309 17.038 1.00 90.88 74 ARG A N 1
ATOM 590 C CA . ARG A 1 74 ? -9.534 5.140 16.826 1.00 90.88 74 ARG A CA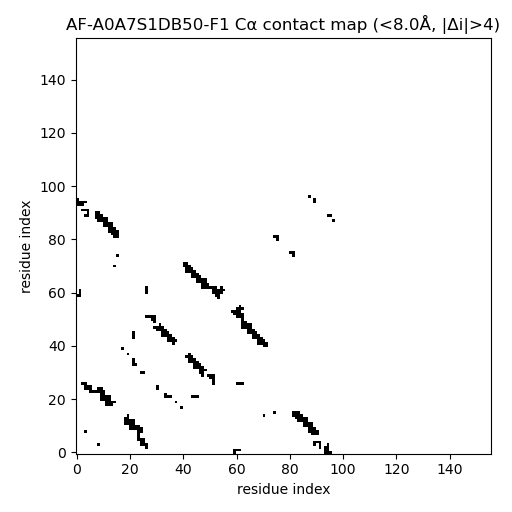 1
ATOM 591 C C . ARG A 1 74 ? -10.250 4.914 15.486 1.00 90.88 74 ARG A C 1
ATOM 593 O O . ARG A 1 74 ? -11.399 5.310 15.381 1.00 90.88 74 ARG A O 1
ATOM 600 N N . LEU A 1 75 ? -9.584 4.349 14.476 1.00 91.19 75 LEU A N 1
ATOM 601 C CA . LEU A 1 75 ? -10.172 4.129 13.154 1.00 91.19 75 LEU A CA 1
ATOM 602 C C . LEU A 1 75 ? -10.973 2.830 13.040 1.00 91.19 75 LEU A C 1
ATOM 604 O O . LEU A 1 75 ? -11.728 2.700 12.085 1.00 91.19 75 LEU A O 1
ATOM 608 N N . TYR A 1 76 ? -10.820 1.896 13.980 1.00 90.06 76 TYR A N 1
ATOM 609 C CA . TYR A 1 76 ? -11.513 0.602 13.966 1.00 90.06 76 TYR A CA 1
ATOM 610 C C . TYR A 1 76 ? -12.060 0.187 15.340 1.00 90.06 76 TYR A C 1
ATOM 612 O O . TYR A 1 76 ? -12.700 -0.851 15.449 1.00 90.06 76 TYR A O 1
ATOM 620 N N . ARG A 1 77 ? -11.835 0.963 16.410 1.00 89.19 77 ARG A N 1
ATOM 621 C CA . ARG A 1 77 ? -12.275 0.589 17.768 1.00 89.19 77 ARG A CA 1
ATOM 622 C C . ARG A 1 77 ? -13.793 0.517 17.936 1.00 89.19 77 ARG A C 1
ATOM 624 O O . ARG A 1 77 ? -14.254 -0.213 18.803 1.00 89.19 77 ARG A O 1
ATOM 631 N N . ASP A 1 78 ? -14.543 1.306 17.166 1.00 87.44 78 ASP A N 1
ATOM 632 C CA . ASP A 1 78 ? -15.976 1.502 17.409 1.00 87.44 78 ASP A CA 1
ATOM 633 C C . ASP A 1 78 ? -16.803 0.300 16.918 1.00 87.44 78 ASP A C 1
ATOM 635 O O . ASP A 1 78 ? -17.785 -0.070 17.555 1.00 87.44 78 ASP A O 1
ATOM 639 N N . ASN A 1 79 ? -16.388 -0.343 15.820 1.00 89.31 79 ASN A N 1
ATOM 640 C CA . ASN A 1 79 ? -17.025 -1.545 15.265 1.00 89.31 79 ASN A CA 1
ATOM 641 C C . ASN A 1 79 ? -16.128 -2.796 15.310 1.00 89.31 79 ASN A C 1
ATOM 643 O O . ASN A 1 79 ? -16.605 -3.896 15.052 1.00 89.31 79 ASN A O 1
ATOM 647 N N . GLY A 1 80 ? -14.842 -2.646 15.632 1.00 87.00 80 GLY A N 1
ATOM 648 C CA . GLY A 1 80 ? -13.862 -3.731 15.598 1.00 87.00 80 GLY A CA 1
ATOM 649 C C . GLY A 1 80 ? -13.434 -4.147 14.187 1.00 87.00 80 GLY A C 1
ATOM 650 O O . GLY A 1 80 ? -12.749 -5.158 14.047 1.00 87.00 80 GLY A O 1
ATOM 651 N N . GLU A 1 81 ? -13.811 -3.400 13.145 1.00 90.06 81 GLU A N 1
ATOM 652 C CA . GLU A 1 81 ? -13.567 -3.778 11.752 1.00 90.06 81 GLU A CA 1
ATOM 653 C C . GLU A 1 81 ? -12.468 -2.923 11.112 1.00 90.06 81 GLU A C 1
ATOM 655 O O . GLU A 1 81 ? -12.493 -1.688 11.123 1.00 90.06 81 GLU A O 1
ATOM 660 N N . LEU A 1 82 ? -11.510 -3.609 10.489 1.00 91.25 82 LEU A N 1
ATOM 661 C CA . LEU A 1 82 ? -10.462 -3.006 9.678 1.00 91.25 82 LEU A CA 1
ATOM 662 C C . LEU A 1 82 ? -10.593 -3.506 8.239 1.00 91.25 82 LEU A C 1
ATOM 664 O O . LEU A 1 82 ? -10.242 -4.643 7.927 1.00 91.25 82 LEU A O 1
ATOM 668 N N . THR A 1 83 ? -11.066 -2.637 7.354 1.00 93.38 83 THR A N 1
ATOM 669 C CA . THR A 1 83 ? -11.103 -2.884 5.913 1.00 93.38 83 THR A CA 1
ATOM 670 C C . THR A 1 83 ? -9.826 -2.355 5.279 1.00 93.38 83 THR A C 1
ATOM 672 O O . THR A 1 83 ? -9.489 -1.181 5.433 1.00 93.38 83 THR A O 1
ATOM 675 N N . VAL A 1 84 ? -9.130 -3.213 4.535 1.00 93.56 84 VAL A N 1
ATOM 676 C CA . VAL A 1 84 ? -7.956 -2.836 3.743 1.00 93.56 84 VAL A CA 1
ATOM 677 C C . VAL A 1 84 ? -8.265 -3.088 2.275 1.00 93.56 84 VAL A C 1
ATOM 679 O O . VAL A 1 84 ? -8.530 -4.225 1.889 1.00 93.56 84 VAL A O 1
ATOM 682 N N . LYS A 1 85 ? -8.212 -2.041 1.448 1.00 94.50 85 LYS A N 1
ATOM 683 C CA . LYS A 1 85 ? -8.278 -2.171 -0.013 1.00 94.50 85 LYS A CA 1
ATOM 684 C C . LYS A 1 85 ? -6.966 -1.692 -0.623 1.00 94.50 85 LYS A C 1
ATOM 686 O O . LYS A 1 85 ? -6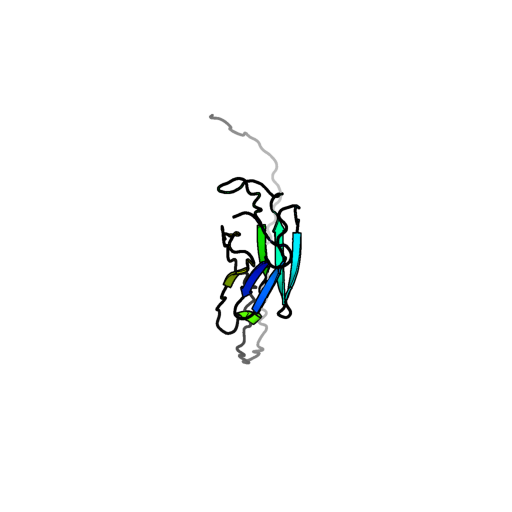.494 -0.591 -0.348 1.00 94.50 85 LYS A O 1
ATOM 691 N N . LEU A 1 86 ? -6.396 -2.548 -1.460 1.00 92.06 86 LEU A N 1
ATOM 692 C CA . LEU A 1 86 ? -5.170 -2.299 -2.203 1.00 92.06 86 LEU A CA 1
ATOM 693 C C . LEU A 1 86 ? -5.556 -1.890 -3.623 1.00 92.06 86 LEU A C 1
ATOM 695 O O . LEU A 1 86 ? -6.308 -2.599 -4.292 1.00 92.06 86 LEU A O 1
ATOM 699 N N . GLU A 1 87 ? -5.096 -0.727 -4.062 1.00 91.25 87 GLU A N 1
ATOM 700 C CA . GLU A 1 87 ? -5.463 -0.153 -5.351 1.00 91.25 87 GLU A CA 1
ATOM 701 C C . GLU A 1 87 ? -4.203 0.301 -6.076 1.00 91.25 87 GLU A C 1
ATOM 703 O O . GLU A 1 87 ? -3.383 1.036 -5.531 1.00 91.25 87 GLU A O 1
ATOM 708 N N . THR A 1 88 ? -4.049 -0.139 -7.318 1.00 87.50 88 THR A N 1
ATOM 709 C CA . THR A 1 88 ? -3.020 0.381 -8.213 1.00 87.50 88 THR A CA 1
ATOM 710 C C . THR A 1 88 ? -3.706 1.246 -9.247 1.00 87.50 88 THR A C 1
ATOM 712 O O . THR A 1 88 ? -4.654 0.805 -9.899 1.00 87.50 88 THR A O 1
ATOM 715 N N . HIS A 1 89 ? -3.232 2.476 -9.375 1.00 86.88 89 HIS A N 1
ATOM 716 C CA . HIS A 1 89 ? -3.606 3.354 -10.459 1.00 86.88 89 HIS A CA 1
ATOM 717 C C . HIS A 1 89 ? -2.503 3.306 -11.507 1.00 86.88 89 HIS A C 1
ATOM 719 O O . HIS A 1 89 ? -1.335 3.520 -11.186 1.00 86.88 89 HIS A O 1
ATOM 725 N N . VAL A 1 90 ? -2.895 2.974 -12.732 1.00 78.62 90 VAL A N 1
ATOM 726 C CA . VAL A 1 90 ? -2.005 2.938 -13.885 1.00 78.62 90 VAL A CA 1
ATOM 727 C C . VAL A 1 90 ? -2.651 3.795 -14.969 1.00 78.62 90 VAL A C 1
ATOM 729 O O . VAL A 1 90 ? -3.742 3.464 -15.435 1.00 78.62 90 VAL A O 1
ATOM 732 N N . GLY A 1 91 ? -2.010 4.902 -15.331 1.00 70.56 91 GLY A N 1
ATOM 733 C CA . GLY A 1 91 ? -2.426 5.816 -16.393 1.00 70.56 91 GLY A CA 1
ATOM 734 C C . GLY A 1 91 ? -2.279 5.204 -17.787 1.00 70.56 91 GLY A C 1
ATOM 735 O O . GLY A 1 91 ? -3.003 5.563 -18.716 1.00 70.56 91 GLY A O 1
ATOM 736 N N . SER A 1 92 ? -1.409 4.197 -17.936 1.00 69.88 92 SER A N 1
ATOM 737 C CA . SER A 1 92 ? -1.236 3.449 -19.182 1.00 69.88 92 SER A CA 1
ATOM 738 C C . SER A 1 92 ? -1.905 2.067 -19.170 1.00 69.88 92 SER A C 1
ATOM 740 O O . SER A 1 92 ? -1.880 1.317 -18.198 1.00 69.88 92 SER A O 1
ATOM 742 N N . ASN A 1 93 ? -2.415 1.640 -20.325 1.00 67.62 93 ASN A N 1
ATOM 743 C CA . ASN A 1 93 ? -3.015 0.307 -20.515 1.00 67.62 93 ASN A CA 1
ATOM 744 C C . ASN A 1 93 ? -1.981 -0.835 -20.425 1.00 67.62 93 ASN A C 1
ATOM 746 O O . ASN A 1 93 ? -2.308 -2.000 -20.668 1.00 67.62 93 ASN A O 1
ATOM 750 N N . GLN A 1 94 ? -0.709 -0.495 -20.215 1.00 66.88 94 GLN A N 1
ATOM 751 C CA . GLN A 1 94 ? 0.419 -1.388 -20.401 1.00 66.88 94 GLN A CA 1
ATOM 752 C C . GLN A 1 94 ? 1.140 -1.740 -19.113 1.00 66.88 94 GLN A C 1
ATOM 754 O O . GLN A 1 94 ? 1.925 -2.679 -19.186 1.00 66.88 94 GLN A O 1
ATOM 759 N N . ALA A 1 95 ? 0.895 -1.087 -17.975 1.00 69.62 95 ALA A N 1
ATOM 760 C CA . ALA A 1 95 ? 1.459 -1.533 -16.703 1.00 69.62 95 ALA A CA 1
ATOM 761 C C . ALA A 1 95 ? 0.498 -2.490 -15.983 1.00 69.62 95 ALA A C 1
ATOM 763 O O . ALA A 1 95 ? -0.726 -2.411 -16.106 1.00 69.62 95 ALA A O 1
ATOM 764 N N . LYS A 1 96 ? 1.067 -3.447 -15.252 1.00 75.31 96 LYS A N 1
ATOM 765 C CA . LYS A 1 96 ? 0.320 -4.292 -14.320 1.00 75.31 96 LYS A CA 1
ATOM 766 C C . LYS A 1 96 ? 1.091 -4.353 -13.015 1.00 75.31 96 LYS A C 1
ATOM 768 O O . LYS A 1 96 ? 2.313 -4.266 -13.006 1.00 75.31 96 LYS A O 1
ATOM 773 N N . SER A 1 97 ? 0.364 -4.564 -11.933 1.00 81.75 97 SER A N 1
ATOM 774 C CA . SER A 1 97 ? 0.916 -4.757 -10.601 1.00 81.75 97 SER A CA 1
ATOM 775 C C . SER A 1 97 ? 0.359 -6.031 -9.983 1.00 81.75 97 SER A C 1
ATOM 777 O O . SER A 1 97 ? -0.691 -6.544 -10.383 1.00 81.75 97 SER A O 1
ATOM 779 N N . GLY A 1 98 ? 1.083 -6.545 -8.997 1.00 85.69 98 GLY A N 1
ATOM 780 C CA . GLY A 1 98 ? 0.656 -7.665 -8.178 1.00 85.69 98 GLY A CA 1
ATOM 781 C C . GLY A 1 98 ? 0.895 -7.360 -6.709 1.00 85.69 98 GLY A C 1
ATOM 782 O O . GLY A 1 98 ? 1.794 -6.600 -6.356 1.00 85.69 98 GLY A O 1
ATOM 783 N N . TRP A 1 99 ? 0.088 -7.982 -5.858 1.00 87.88 99 TRP A N 1
ATOM 784 C CA . TRP A 1 99 ? 0.229 -7.923 -4.411 1.00 87.88 99 TRP A CA 1
ATOM 785 C C . TRP A 1 99 ? 0.523 -9.326 -3.904 1.00 87.88 99 TRP A C 1
ATOM 787 O O . TRP A 1 99 ? -0.153 -10.278 -4.285 1.00 87.88 99 TRP A O 1
ATOM 797 N N . ASP A 1 100 ? 1.535 -9.450 -3.056 1.00 88.56 100 ASP A N 1
ATOM 798 C CA . ASP A 1 100 ? 1.999 -10.728 -2.530 1.00 88.56 100 ASP A CA 1
ATOM 799 C C . ASP A 1 100 ? 2.315 -10.598 -1.036 1.00 88.56 100 ASP A C 1
ATOM 801 O O . ASP A 1 100 ? 2.677 -9.522 -0.556 1.00 88.56 100 ASP A O 1
ATOM 805 N N . ASN A 1 101 ? 2.182 -11.710 -0.312 1.00 89.88 101 ASN A N 1
ATOM 806 C CA . ASN A 1 101 ? 2.556 -11.856 1.093 1.00 89.88 101 ASN A CA 1
ATOM 807 C C . ASN A 1 101 ? 1.926 -10.806 2.032 1.00 89.88 101 ASN A C 1
ATOM 809 O O . ASN A 1 101 ? 2.592 -10.223 2.892 1.00 89.88 101 ASN A O 1
ATOM 813 N N . VAL A 1 102 ? 0.624 -10.553 1.862 1.00 91.69 102 VAL A N 1
ATOM 814 C CA . VAL A 1 102 ? -0.128 -9.627 2.718 1.00 91.69 102 VAL A CA 1
ATOM 815 C C . VAL A 1 102 ? -0.226 -10.201 4.132 1.00 91.69 102 VAL A C 1
ATOM 817 O O . VAL A 1 102 ? -0.813 -11.261 4.348 1.00 91.69 102 VAL A O 1
ATOM 820 N N . LYS A 1 103 ? 0.323 -9.475 5.110 1.00 92.25 103 LYS A N 1
ATOM 821 C CA . LYS A 1 103 ? 0.286 -9.842 6.528 1.00 92.25 103 LYS A CA 1
ATOM 822 C C . LYS A 1 103 ? -0.379 -8.745 7.347 1.00 92.25 103 LYS A C 1
ATOM 824 O O . LYS A 1 103 ? 0.102 -7.616 7.387 1.00 92.25 103 LYS A O 1
ATOM 829 N N . VAL A 1 104 ? -1.428 -9.111 8.078 1.00 88.19 104 VAL A N 1
ATOM 830 C CA . VAL A 1 104 ? -2.073 -8.242 9.068 1.00 88.19 104 VAL A CA 1
ATOM 831 C C . VAL A 1 104 ? -1.606 -8.665 10.454 1.00 88.19 104 VAL A C 1
ATOM 833 O O . VAL A 1 104 ? -1.695 -9.834 10.818 1.00 88.19 104 VAL A O 1
ATOM 836 N N . THR A 1 105 ? -1.058 -7.721 11.217 1.00 86.06 105 THR A N 1
ATOM 837 C CA . THR A 1 105 ? -0.662 -7.942 12.613 1.00 86.06 105 THR A CA 1
ATOM 838 C C . THR A 1 105 ? -1.403 -6.944 13.478 1.00 86.06 105 THR A C 1
ATOM 840 O O . THR A 1 105 ? -1.304 -5.740 13.255 1.00 86.06 105 THR A O 1
ATOM 843 N N . TYR A 1 106 ? -2.137 -7.447 14.462 1.00 77.44 106 TYR A N 1
ATOM 844 C CA . TYR A 1 106 ? -2.836 -6.612 15.421 1.00 77.44 106 TYR A CA 1
ATOM 845 C C . TYR A 1 106 ? -2.007 -6.504 16.703 1.00 77.44 106 TYR A C 1
ATOM 847 O O . TYR A 1 106 ? -1.570 -7.517 17.248 1.00 77.44 106 TYR A O 1
ATOM 855 N N . ILE A 1 107 ? -1.801 -5.282 17.193 1.00 74.19 107 ILE A N 1
ATOM 856 C CA . ILE A 1 107 ? -1.114 -5.022 18.461 1.00 74.19 107 ILE A CA 1
ATOM 857 C C . ILE A 1 107 ? -2.154 -4.473 19.440 1.00 74.19 107 ILE A C 1
ATOM 859 O O . ILE A 1 107 ? -2.499 -3.294 19.391 1.00 74.19 107 ILE A O 1
ATOM 863 N N . PHE A 1 108 ? -2.668 -5.328 20.328 1.00 67.50 108 PHE A N 1
ATOM 864 C CA . PHE A 1 108 ? -3.436 -4.868 21.485 1.00 67.50 108 PHE A CA 1
ATOM 865 C C . PHE A 1 108 ? -2.452 -4.359 22.539 1.00 67.50 108 PHE A C 1
ATOM 867 O O . PHE A 1 108 ? -1.638 -5.126 23.052 1.00 67.50 108 PHE A O 1
ATOM 874 N N . ALA A 1 109 ? -2.548 -3.081 22.905 1.00 58.22 109 ALA A N 1
ATOM 875 C CA . ALA A 1 109 ? -2.096 -2.675 24.226 1.00 58.22 109 ALA A CA 1
ATOM 876 C C . ALA A 1 109 ? -3.096 -3.274 25.222 1.00 58.22 109 ALA A C 1
ATOM 878 O O . ALA A 1 109 ? -4.256 -2.864 25.258 1.00 58.22 109 ALA A O 1
ATOM 879 N N . CYS A 1 110 ? -2.681 -4.293 25.975 1.00 53.28 110 CYS A N 1
ATOM 880 C CA . CYS A 1 110 ? -3.443 -4.756 27.126 1.00 53.28 110 CYS A CA 1
ATOM 881 C C . CYS A 1 110 ? -3.466 -3.625 28.160 1.00 53.28 110 CYS A C 1
ATOM 883 O O . CYS A 1 110 ? -2.582 -3.551 29.015 1.00 53.28 110 CYS A O 1
ATOM 885 N N . ASP A 1 111 ? -4.453 -2.734 28.086 1.00 54.03 111 ASP A N 1
ATOM 886 C CA . ASP A 1 111 ? -4.752 -1.867 29.215 1.00 54.03 111 ASP A CA 1
ATOM 887 C C . ASP A 1 111 ? -5.232 -2.771 30.350 1.00 54.03 111 ASP A C 1
ATOM 889 O O . ASP A 1 111 ? -6.228 -3.492 30.245 1.00 54.03 111 ASP A O 1
ATOM 893 N N . ARG A 1 112 ? -4.440 -2.796 31.425 1.00 51.31 112 ARG A N 1
ATOM 894 C CA . ARG A 1 112 ? -4.754 -3.505 32.664 1.00 51.31 112 ARG A CA 1
ATOM 895 C C . ARG A 1 112 ? -6.187 -3.163 33.057 1.00 51.31 112 ARG A C 1
ATOM 897 O O . ARG A 1 112 ? -6.562 -1.993 33.006 1.00 51.31 112 ARG A O 1
ATOM 904 N N . ARG A 1 113 ? -6.953 -4.186 33.461 1.00 45.50 113 ARG A N 1
ATOM 905 C CA . ARG A 1 113 ? -8.301 -4.074 34.043 1.00 45.50 113 ARG A CA 1
ATOM 906 C C . ARG A 1 113 ? -8.463 -2.743 34.777 1.00 45.50 113 ARG A C 1
ATOM 908 O O . ARG A 1 113 ? -7.944 -2.579 35.879 1.00 45.50 113 ARG A O 1
ATOM 915 N N . ARG A 1 114 ? -9.239 -1.823 34.208 1.00 50.94 114 ARG A N 1
ATOM 916 C CA . ARG A 1 114 ? -9.960 -0.869 35.041 1.00 50.94 114 ARG A CA 1
ATOM 917 C C . ARG A 1 114 ? -11.011 -1.684 35.781 1.00 50.94 114 ARG A C 1
ATOM 919 O O . ARG A 1 114 ? -12.017 -2.072 35.197 1.00 50.94 114 ARG A O 1
ATOM 926 N N . VAL A 1 115 ? -10.741 -1.983 37.047 1.00 51.28 115 VAL A N 1
ATOM 927 C CA . VAL A 1 115 ? -11.796 -2.335 37.996 1.00 51.28 115 VAL A CA 1
ATOM 928 C C . VAL A 1 115 ? -12.636 -1.066 38.155 1.00 51.28 115 VAL A C 1
ATOM 930 O O . VAL A 1 115 ? -12.293 -0.176 38.923 1.00 51.28 115 VAL A O 1
ATOM 933 N N . LEU A 1 116 ? -13.672 -0.923 37.328 1.00 54.91 116 LEU A N 1
ATOM 934 C CA . LEU A 1 116 ? -14.758 0.024 37.557 1.00 54.91 116 LEU A CA 1
ATOM 935 C C . LEU A 1 116 ? -15.897 -0.775 38.176 1.00 54.91 116 LEU A C 1
ATOM 937 O O . LEU A 1 116 ? -16.597 -1.512 37.490 1.00 54.91 116 LEU A O 1
ATOM 941 N N . GLY A 1 117 ? -16.021 -0.654 39.488 1.00 40.78 117 GLY A N 1
ATOM 942 C CA . GLY A 1 117 ? -17.052 -1.303 40.280 1.00 40.78 117 GLY A CA 1
ATOM 943 C C . GLY A 1 117 ? -16.785 -1.001 41.738 1.00 40.78 117 GLY A C 1
ATOM 944 O O . GLY A 1 117 ? -16.183 -1.815 42.429 1.00 40.78 117 GLY A O 1
ATOM 945 N N . GLY A 1 118 ? -17.146 0.214 42.151 1.00 50.56 118 GLY A N 1
ATOM 946 C CA . GLY A 1 118 ? -17.128 0.606 43.548 1.00 50.56 118 GLY A CA 1
ATOM 947 C C . GLY A 1 118 ? -17.991 -0.348 44.365 1.00 50.56 118 GLY A C 1
ATOM 948 O O . GLY A 1 118 ? -19.185 -0.478 44.115 1.00 50.56 118 GLY A O 1
ATOM 949 N N . ALA A 1 119 ? -17.358 -0.993 45.332 1.00 49.84 119 ALA A N 1
ATOM 950 C CA . ALA A 1 119 ? -17.977 -1.268 46.608 1.00 49.84 119 ALA A CA 1
ATOM 951 C C . ALA A 1 119 ? -17.234 -0.370 47.603 1.00 49.84 119 ALA A C 1
ATOM 953 O O . ALA A 1 119 ? -16.107 -0.663 47.998 1.00 49.84 119 ALA A O 1
ATOM 954 N N . GLU A 1 120 ? -17.825 0.782 47.919 1.00 52.84 120 GLU A N 1
ATOM 955 C CA . GLU A 1 120 ? -17.708 1.284 49.283 1.00 52.84 120 GLU A CA 1
ATOM 956 C C . GLU A 1 120 ? -18.404 0.242 50.155 1.00 52.84 120 GLU A C 1
ATOM 958 O O . GLU A 1 120 ? -19.618 0.112 50.051 1.00 52.84 120 GLU A O 1
ATOM 963 N N . GLU A 1 121 ? -17.670 -0.504 50.980 1.00 42.84 121 GLU A N 1
ATOM 964 C CA . GLU A 1 121 ? -18.242 -0.965 52.244 1.00 42.84 121 GLU A CA 1
ATOM 965 C C . GLU A 1 121 ? -17.158 -1.325 53.268 1.00 42.84 121 GLU A C 1
ATOM 967 O O . GLU A 1 121 ? -16.346 -2.223 53.064 1.00 42.84 121 GLU A O 1
ATOM 972 N N . TYR A 1 122 ? -17.213 -0.567 54.363 1.00 44.09 122 TYR A N 1
ATOM 973 C CA . TYR A 1 122 ? -16.723 -0.824 55.714 1.00 44.09 122 TYR A CA 1
ATOM 974 C C . TYR A 1 122 ? -15.221 -1.029 55.977 1.00 44.09 122 TYR A C 1
ATOM 976 O O . TYR A 1 122 ? -14.645 -2.104 55.830 1.00 44.09 122 TYR A O 1
ATOM 984 N N . ILE A 1 123 ? -14.637 0.036 56.537 1.00 53.19 123 ILE A N 1
ATOM 985 C CA . ILE A 1 123 ? -13.522 -0.016 57.483 1.00 53.19 123 ILE A CA 1
ATOM 986 C C . ILE A 1 123 ? -14.074 -0.661 58.761 1.00 53.19 123 ILE A C 1
ATOM 988 O O . ILE A 1 123 ? -14.870 -0.045 59.467 1.00 53.19 123 ILE A O 1
ATOM 992 N N . GLY A 1 124 ? -13.702 -1.913 59.016 1.00 40.81 124 GLY A N 1
ATOM 993 C CA . GLY A 1 124 ? -13.787 -2.507 60.346 1.00 40.81 124 GLY A CA 1
ATOM 994 C C . GLY A 1 124 ? -12.461 -2.273 61.057 1.00 40.81 124 GLY A C 1
ATOM 995 O O . GLY A 1 124 ? -11.460 -2.889 60.700 1.00 40.81 124 GLY A O 1
ATOM 996 N N . GLU A 1 125 ? -12.451 -1.337 62.001 1.00 53.31 125 GLU A N 1
ATOM 997 C CA . GLU A 1 125 ? -11.520 -1.365 63.129 1.00 53.31 125 GLU A CA 1
ATOM 998 C C . GLU A 1 125 ? -12.021 -2.431 64.111 1.00 53.31 125 GLU A C 1
ATOM 1000 O O . GL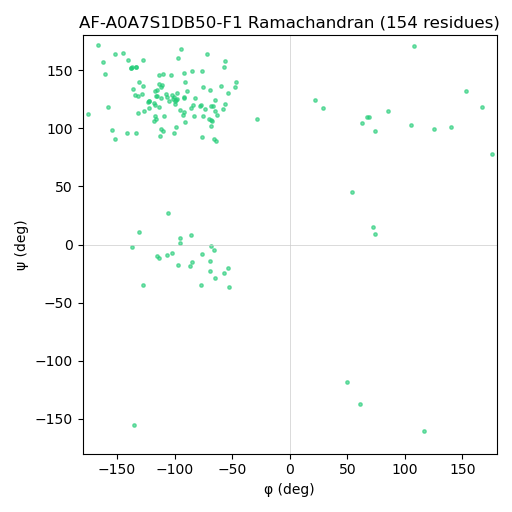U A 1 125 ? -13.227 -2.491 64.325 1.00 53.31 125 GLU A O 1
ATOM 1005 N N . GLU A 1 126 ? -11.106 -3.260 64.626 1.00 50.47 126 GLU A N 1
ATOM 1006 C CA . GLU A 1 126 ? -11.153 -4.112 65.840 1.00 50.47 126 GLU A CA 1
ATOM 1007 C C . GLU A 1 126 ? -10.201 -5.303 65.587 1.00 50.47 126 GLU A C 1
ATOM 1009 O O . GLU A 1 126 ? -10.253 -5.915 64.524 1.00 50.47 126 GLU A O 1
ATOM 1014 N N . GLU A 1 127 ? -9.278 -5.733 66.438 1.00 49.94 127 GLU A N 1
ATOM 1015 C CA . GLU A 1 127 ? -8.708 -5.287 67.710 1.00 49.94 127 GLU A CA 1
ATOM 1016 C C . GLU A 1 127 ? -7.358 -6.038 67.804 1.00 49.94 127 GLU A C 1
ATOM 1018 O O . GLU A 1 127 ? -7.218 -7.151 67.287 1.00 49.94 127 GLU A O 1
ATOM 1023 N N . GLU A 1 128 ? -6.341 -5.419 68.402 1.00 51.81 128 GLU A N 1
ATOM 1024 C CA . GLU A 1 128 ? -5.093 -6.100 68.758 1.00 51.81 128 GLU A CA 1
ATOM 1025 C C . GLU A 1 128 ? -5.377 -7.100 69.886 1.00 51.81 128 GLU A C 1
ATOM 1027 O O . GLU A 1 128 ? -5.767 -6.694 70.977 1.00 51.81 128 GLU A O 1
ATOM 1032 N N . GLU A 1 129 ? -5.139 -8.392 69.654 1.00 50.78 129 GLU A N 1
ATOM 1033 C CA . GLU A 1 129 ? -4.982 -9.362 70.741 1.00 50.78 129 GLU A CA 1
ATOM 1034 C C . GLU A 1 129 ? -3.525 -9.843 70.736 1.00 50.78 129 GLU A C 1
ATOM 1036 O O . GLU A 1 129 ? -3.109 -10.714 69.967 1.00 50.78 129 GLU A O 1
ATOM 1041 N N . GLU A 1 130 ? -2.715 -9.164 71.554 1.00 49.56 130 GLU A N 1
ATOM 1042 C CA . GLU A 1 130 ? -1.418 -9.654 72.006 1.00 49.56 130 GLU A CA 1
ATOM 1043 C C . GLU A 1 130 ? -1.645 -10.851 72.933 1.00 49.56 130 GLU A C 1
ATOM 1045 O O . GLU A 1 130 ? -2.002 -10.668 74.094 1.00 49.56 130 GLU A O 1
ATOM 1050 N N . ASP A 1 131 ? -1.345 -12.060 72.465 1.00 49.84 131 ASP A N 1
ATOM 1051 C CA . ASP A 1 131 ? -1.063 -13.174 73.369 1.00 49.84 131 ASP A CA 1
ATOM 1052 C C . ASP A 1 131 ? 0.451 -13.378 73.478 1.00 49.84 131 ASP A C 1
ATOM 1054 O O . ASP A 1 131 ? 1.118 -14.026 72.666 1.00 49.84 131 ASP A O 1
ATOM 1058 N N . HIS A 1 132 ? 0.977 -12.768 74.539 1.00 47.81 132 HIS A N 1
ATOM 1059 C CA . HIS A 1 132 ? 2.209 -13.139 75.218 1.00 47.81 132 HIS A CA 1
ATOM 1060 C C . HIS A 1 132 ? 2.101 -14.591 75.703 1.00 47.81 132 HIS A C 1
ATOM 1062 O O . HIS A 1 132 ? 1.321 -14.883 76.608 1.00 47.81 132 HIS A O 1
ATOM 1068 N N . LEU A 1 133 ? 2.952 -15.483 75.193 1.00 49.31 133 LEU A N 1
ATOM 1069 C CA . LEU A 1 133 ? 3.431 -16.610 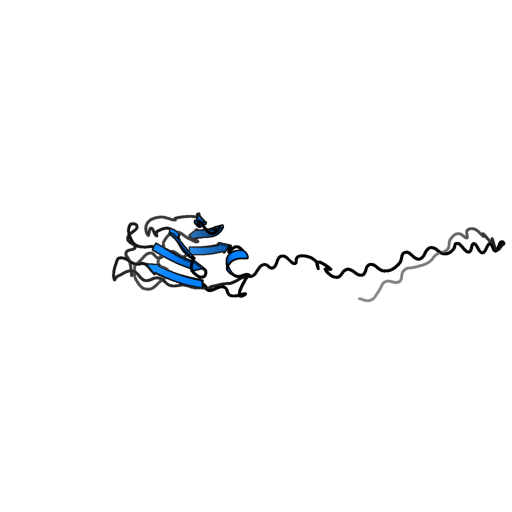75.989 1.00 49.31 133 LEU A CA 1
ATOM 1070 C C . LEU A 1 133 ? 4.948 -16.723 75.871 1.00 49.31 133 LEU A C 1
ATOM 1072 O O . LEU A 1 133 ? 5.515 -17.003 74.815 1.00 49.31 133 LEU A O 1
ATOM 1076 N N . ASP A 1 134 ? 5.560 -16.462 77.019 1.00 47.75 134 ASP A N 1
ATOM 1077 C CA . ASP A 1 134 ? 6.958 -16.637 77.357 1.00 47.75 134 ASP A CA 1
ATOM 1078 C C . ASP A 1 134 ? 7.447 -18.080 77.159 1.00 47.75 134 ASP A C 1
ATOM 1080 O O . ASP A 1 134 ? 6.724 -19.045 77.405 1.00 47.75 134 ASP A O 1
ATOM 1084 N N . GLY A 1 135 ? 8.749 -18.196 76.891 1.00 44.84 135 GLY A N 1
ATOM 1085 C CA . GLY A 1 135 ? 9.579 -19.113 77.672 1.00 44.84 135 GLY A CA 1
ATOM 1086 C C . GLY A 1 135 ? 10.002 -20.425 77.016 1.00 44.84 135 GLY A C 1
ATOM 1087 O O . GLY A 1 135 ? 9.287 -21.418 77.048 1.00 44.84 135 GLY A O 1
ATOM 1088 N N . ASP A 1 136 ? 11.268 -20.420 76.599 1.00 47.47 136 ASP A N 1
ATOM 1089 C CA . ASP A 1 136 ? 12.246 -21.492 76.813 1.00 47.47 136 ASP A CA 1
ATOM 1090 C C . ASP A 1 136 ? 12.150 -22.793 75.997 1.00 47.47 136 ASP A C 1
ATOM 1092 O O . ASP A 1 136 ? 11.590 -23.789 76.435 1.00 47.47 136 ASP A O 1
ATOM 1096 N N . GLU A 1 137 ? 12.943 -22.865 74.919 1.00 46.06 137 GLU A N 1
ATOM 1097 C CA . GLU A 1 137 ? 13.974 -23.915 74.859 1.00 46.06 137 GLU A CA 1
ATOM 1098 C C . GLU A 1 137 ? 15.152 -23.504 73.954 1.00 46.06 137 GLU A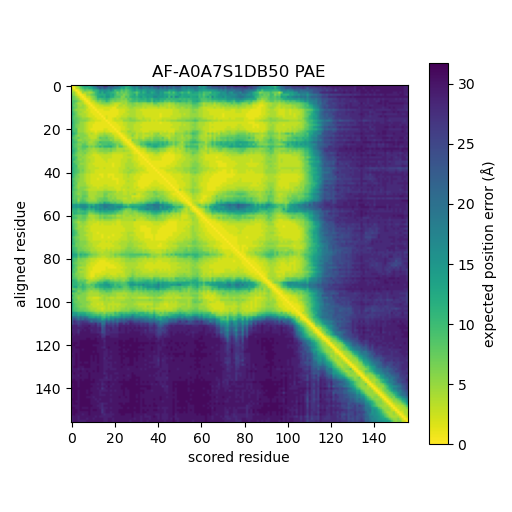 C 1
ATOM 1100 O O . GLU A 1 137 ? 15.131 -23.600 72.727 1.00 46.06 137 GLU A O 1
ATOM 1105 N N . MET A 1 138 ? 16.214 -23.015 74.596 1.00 44.91 138 MET A N 1
ATOM 1106 C CA . MET A 1 138 ? 17.542 -22.840 74.015 1.00 44.91 138 MET A CA 1
ATOM 1107 C C . MET A 1 138 ? 18.370 -24.099 74.274 1.00 44.91 138 MET A C 1
ATOM 1109 O O . MET A 1 138 ? 18.779 -24.330 75.409 1.00 44.91 138 MET A O 1
ATOM 1113 N N . LEU A 1 139 ? 18.736 -24.837 73.225 1.00 43.56 139 LEU A N 1
ATOM 1114 C CA . LEU A 1 139 ? 19.927 -25.690 73.248 1.00 43.56 139 LEU A CA 1
ATOM 1115 C C . LEU A 1 139 ? 20.750 -25.506 71.969 1.00 43.56 139 LEU A C 1
ATOM 1117 O O . LEU A 1 139 ? 20.526 -26.122 70.932 1.00 43.56 139 LEU A O 1
ATOM 1121 N N . ASN A 1 140 ? 21.753 -24.639 72.100 1.00 42.00 140 ASN A N 1
ATOM 1122 C CA . ASN A 1 140 ? 22.967 -24.630 71.293 1.00 42.00 140 ASN A CA 1
ATOM 1123 C C . ASN A 1 140 ? 23.820 -25.854 71.642 1.00 42.00 140 ASN A C 1
ATOM 1125 O O . ASN A 1 140 ? 24.122 -26.030 72.816 1.00 42.00 140 ASN A O 1
ATOM 1129 N N . LEU A 1 141 ? 24.331 -26.585 70.645 1.00 43.94 141 LEU A N 1
ATOM 1130 C CA . LEU A 1 141 ? 25.617 -27.296 70.742 1.00 43.94 141 LEU A CA 1
ATOM 1131 C C . LEU A 1 141 ? 26.272 -27.449 69.353 1.00 43.94 141 LEU A C 1
ATOM 1133 O O . LEU A 1 141 ? 26.004 -28.365 68.586 1.00 43.94 141 LEU A O 1
ATOM 1137 N N . SER A 1 142 ? 27.092 -26.445 69.039 1.00 41.38 142 SER A N 1
ATOM 1138 C CA . SER A 1 142 ? 28.486 -26.509 68.569 1.00 41.38 142 SER A CA 1
ATOM 1139 C C . SER A 1 142 ? 29.026 -27.790 67.906 1.00 41.38 142 SER A C 1
ATOM 1141 O O . SER A 1 142 ? 29.123 -28.839 68.530 1.00 41.38 142 SER A O 1
ATOM 1143 N N . SER A 1 143 ? 29.541 -27.580 66.688 1.00 45.91 143 SER A N 1
ATOM 1144 C CA . SER A 1 143 ? 30.719 -28.177 66.029 1.00 45.91 143 SER A CA 1
ATOM 1145 C C . SER A 1 143 ? 31.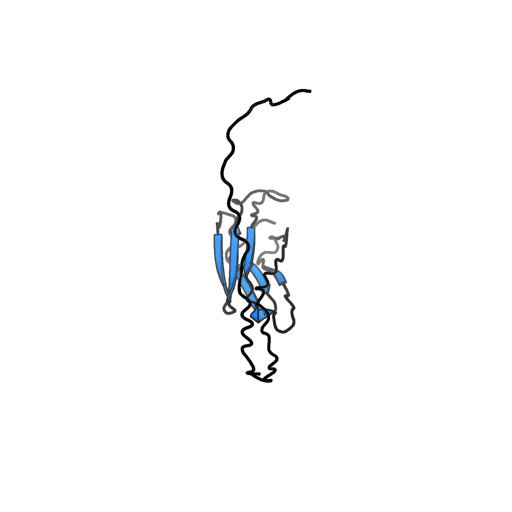163 -29.600 66.397 1.00 45.91 143 SER A C 1
ATOM 1147 O O . SER A 1 143 ? 31.761 -29.814 67.451 1.00 45.91 143 SER A O 1
ATOM 1149 N N . ASP A 1 144 ? 31.118 -30.496 65.407 1.00 43.12 144 ASP A N 1
ATOM 1150 C CA . ASP A 1 144 ? 32.134 -31.540 65.295 1.00 43.12 144 ASP A CA 1
ATOM 1151 C C . ASP A 1 144 ? 32.758 -31.574 63.896 1.00 43.12 144 ASP A C 1
ATOM 1153 O O . ASP A 1 144 ? 32.125 -31.411 62.850 1.00 43.12 144 ASP A O 1
ATOM 1157 N N . THR A 1 145 ? 34.069 -31.708 63.939 1.00 47.06 145 THR A N 1
ATOM 1158 C CA . THR A 1 145 ? 35.048 -31.644 62.873 1.00 47.06 145 THR A CA 1
ATOM 1159 C C . THR A 1 145 ? 35.261 -33.015 62.241 1.00 47.06 145 THR A C 1
ATOM 1161 O O . THR A 1 145 ? 35.579 -33.975 62.925 1.00 47.06 145 THR A O 1
ATOM 1164 N N . GLY A 1 146 ? 35.228 -33.063 60.907 1.00 38.41 146 GLY A N 1
ATOM 1165 C CA . GLY A 1 146 ? 36.145 -33.869 60.096 1.00 38.41 146 GLY A CA 1
ATOM 1166 C C . GLY A 1 146 ? 36.061 -35.400 60.170 1.00 38.41 146 GLY A C 1
ATOM 1167 O O . GLY A 1 146 ? 36.615 -36.027 61.062 1.00 38.41 146 GLY A O 1
ATOM 1168 N N . ARG A 1 147 ? 35.578 -36.014 59.084 1.00 39.03 147 ARG A N 1
ATOM 1169 C CA . ARG A 1 147 ? 36.169 -37.215 58.448 1.00 39.03 147 ARG A CA 1
ATOM 1170 C C . ARG A 1 147 ? 35.383 -37.519 57.170 1.00 39.03 147 ARG A C 1
ATOM 1172 O O . ARG A 1 147 ? 34.185 -37.726 57.202 1.00 39.03 147 ARG A O 1
ATOM 1179 N N . SER A 1 148 ? 36.015 -37.355 56.011 1.00 38.12 148 SER A N 1
ATOM 1180 C CA . SER A 1 148 ? 36.676 -38.443 55.276 1.00 38.12 148 SER A CA 1
ATOM 1181 C C . SER A 1 148 ? 35.718 -39.218 54.370 1.00 38.12 148 SER A C 1
ATOM 1183 O O . SER A 1 148 ? 34.909 -39.999 54.849 1.00 38.12 148 SER A O 1
ATOM 1185 N N . GLY A 1 149 ? 35.960 -39.130 53.058 1.00 35.88 149 GLY A N 1
ATOM 1186 C CA . GLY A 1 149 ? 35.889 -40.327 52.219 1.00 35.88 149 GLY A CA 1
ATOM 1187 C C . GLY A 1 149 ? 34.965 -40.291 51.006 1.00 35.88 149 GLY A C 1
ATOM 1188 O O . GLY A 1 149 ? 33.805 -40.653 51.092 1.00 35.88 149 GLY A O 1
ATOM 1189 N N . ARG A 1 150 ? 35.603 -40.047 49.856 1.00 39.72 150 ARG A N 1
ATOM 1190 C CA . ARG A 1 150 ? 35.395 -40.695 48.546 1.00 39.72 150 ARG A CA 1
ATOM 1191 C C . ARG A 1 150 ? 34.095 -40.467 47.761 1.00 39.72 150 ARG A C 1
ATOM 1193 O O . ARG A 1 150 ? 33.069 -41.101 47.966 1.00 39.72 150 ARG A O 1
ATOM 1200 N N . MET A 1 151 ? 34.298 -39.722 46.669 1.00 37.84 151 MET A N 1
ATOM 1201 C CA . MET A 1 151 ? 33.702 -39.973 45.356 1.00 37.84 151 MET A CA 1
ATOM 1202 C C . MET A 1 151 ? 33.811 -41.448 44.942 1.00 37.84 151 MET A C 1
ATOM 1204 O O . MET A 1 151 ? 34.889 -42.043 45.019 1.00 37.84 151 MET A O 1
ATOM 1208 N N . LEU A 1 152 ? 32.740 -41.954 44.336 1.00 39.56 152 LEU A N 1
ATOM 1209 C CA . LEU A 1 152 ? 32.807 -42.944 43.267 1.00 39.56 152 LEU A CA 1
ATOM 1210 C C . LEU A 1 152 ? 32.212 -42.311 42.003 1.00 39.56 152 LEU A C 1
ATOM 1212 O O . LEU A 1 152 ? 31.016 -42.048 41.921 1.00 39.56 152 LEU A O 1
ATOM 1216 N N . ARG A 1 153 ? 33.088 -42.045 41.030 1.00 40.94 153 ARG A N 1
ATOM 1217 C CA . ARG A 1 153 ? 32.756 -42.026 39.601 1.00 40.94 153 ARG A CA 1
ATOM 1218 C C . ARG A 1 153 ? 32.842 -43.465 39.082 1.00 40.94 153 ARG A C 1
ATOM 1220 O O . ARG A 1 153 ? 33.749 -44.182 39.498 1.00 40.94 153 ARG A O 1
ATOM 1227 N N . GLY A 1 154 ? 32.032 -43.798 38.077 1.00 33.78 154 GLY A N 1
ATOM 1228 C CA . GLY A 1 154 ? 32.496 -44.656 36.979 1.00 33.78 154 GLY A CA 1
ATOM 1229 C C . GLY A 1 154 ? 31.519 -45.710 36.461 1.00 33.78 154 GLY A C 1
ATOM 1230 O O . GLY A 1 154 ? 31.422 -46.777 37.056 1.00 33.78 154 GLY A O 1
ATOM 1231 N N . ALA A 1 155 ? 30.883 -45.402 35.323 1.00 45.03 155 ALA A N 1
ATOM 1232 C CA . ALA A 1 155 ? 30.741 -46.204 34.089 1.00 45.03 155 ALA A CA 1
ATOM 1233 C C . ALA A 1 155 ? 29.652 -45.513 33.230 1.00 45.03 155 ALA A C 1
ATOM 1235 O O . ALA A 1 155 ? 28.536 -45.357 33.717 1.00 45.03 155 ALA A O 1
ATOM 1236 N N . LEU A 1 156 ? 29.874 -45.011 32.010 1.00 50.34 156 LEU A N 1
ATOM 1237 C CA . LEU A 1 156 ? 30.979 -45.069 31.039 1.00 50.34 156 LEU A CA 1
ATOM 1238 C C . LEU A 1 156 ? 31.198 -43.678 30.424 1.00 50.34 156 LEU A C 1
ATOM 1240 O O . LEU A 1 156 ? 30.190 -42.955 30.260 1.00 50.34 156 LEU A O 1
#

Foldseek 3Di:
DADFDQVWKFKWKDKPNDIDTQHGDDLQDQPAKDWDADPQRKIKIKGFPDHFDCPDPDDHTDTDIDMDIDHDCVSCVVPVDIDIDIDITGPDPPDDDDDDDDDDDDDDPPPDDPPPDDDPDDDDDDDDDDDDDDDDDDDDDDDDDDDDDDDDDDDD

Nearest PDB structures (foldseek):
  6bhw-assembly2_G  TM=3.362E-01  e=1.440E+00  Bacillus subtilis subsp. subtilis str. 168
  8gw5-assembly1_B-2  TM=3.311E-01  e=1.358E+00  Staphylococcus aureus subsp. aureus ED98
  2pnh-assembly1_B  TM=3.431E-01  e=2.575E+00  Escherichia coli K-12
  6y0g-assembly1_SL  TM=3.080E-01  e=8.238E+00  Homo sapiens

Mean predicted aligned error: 15.93 Å

pLDDT: mean 72.87, std 20.13, range [33.78, 96.69]

Solvent-accessible surface area (backbone atoms only — not comparable to full-atom values): 10847 Å² total; per-residue (Å²): 101,69,56,70,46,64,87,59,19,30,41,35,44,26,53,64,92,46,79,40,76,75,51,63,46,62,67,87,51,66,78,43,73,46,71,51,67,47,99,81,59,35,35,38,37,36,32,47,78,50,58,54,35,71,80,68,95,71,92,42,54,44,69,55,69,49,76,49,76,48,75,52,61,87,78,27,66,88,79,70,55,82,48,78,46,83,44,77,46,62,79,46,99,45,44,72,86,85,86,77,90,87,78,90,82,87,82,79,80,81,74,73,81,78,86,83,73,89,74,89,78,79,90,78,88,85,77,90,79,87,80,87,76,84,84,86,87,88,80,89,82,81,88,87,81,88,81,88,85,78,88,82,85,90,88,132

Sequence (156 aa):
IDRWDNSEDCIYIWINNVRIQIGMFDTNVDEGTLEGTSMDGIRWERESLAPPAQIGFGSALDQKHRIRVNVPNRLYRDNGELTVKLETHVGSNQAKSGWDNVKVTYIFACDRRRVLGGAEEYIGEEEEEEDHLDGDEMLNLSSDTGRSGRMLRGAL

Secondary structure (DSSP, 8-state):
-----TTT-EEEEEETTEEEEEEE--TTS---EEEEE-TT--EEEEEE-SSSB--SSSS--B--EEEEEE--GGGTTTT----EEEEEE-SSTT--------------------------------------------------------------

Organism: Cyclophora tenuis (NCBI:txid216820)

Radius of gyration: 34.83 Å; Cα contacts (8 Å, |Δi|>4): 188; chains: 1; bounding box: 55×60×98 Å